Protein AF-A0A9D9KYL2-F1 (afdb_monomer_lite)

Foldseek 3Di:
DDDDDDDDDDDDDDDDDDDDDDDDDDDDDDPPPPPPPPPPPDDFDWAAEAEDAPQFDDDFDGDDTDGAQDKDWGAQDWTDDPQKTQAFKDQPPDTHHHRDIDGDHPYYGYIYTDIAGWDKDADDDQVQFVDPDHDDIDIGGPPDDDDDDDDWTHRPPDTDPDDDDDD

pLDDT: mean 76.8, std 23.46, range [29.08, 98.5]

Radius of gyration: 41.61 Å; chains: 1; bounding box: 67×47×130 Å

Structure (mmCIF, N/CA/C/O backbone):
data_AF-A0A9D9KYL2-F1
#
_entry.id   AF-A0A9D9KYL2-F1
#
loop_
_atom_site.group_PDB
_atom_site.id
_atom_site.type_symbol
_atom_site.label_atom_id
_atom_site.label_alt_id
_atom_site.label_comp_id
_atom_site.label_asym_id
_atom_site.label_entity_id
_atom_site.label_seq_id
_atom_site.pdbx_PDB_ins_code
_atom_site.Cartn_x
_atom_site.Cartn_y
_atom_site.Cartn_z
_atom_site.occupancy
_atom_site.B_iso_or_equiv
_atom_site.auth_seq_id
_atom_site.auth_comp_id
_atom_site.auth_asym_id
_atom_site.auth_atom_id
_atom_site.pdbx_PDB_model_num
ATOM 1 N N . MET A 1 1 ? -25.007 -13.802 81.872 1.00 38.88 1 MET A N 1
ATOM 2 C CA . MET A 1 1 ? -23.560 -13.620 81.609 1.00 38.88 1 MET A CA 1
ATOM 3 C C . MET A 1 1 ? -23.278 -12.132 81.432 1.00 38.88 1 MET A C 1
ATOM 5 O O . MET A 1 1 ? -23.958 -11.492 80.646 1.00 38.88 1 MET A O 1
ATOM 9 N N . LYS A 1 2 ? -22.354 -11.579 82.227 1.00 39.62 2 LYS A N 1
ATOM 10 C CA . LYS A 1 2 ? -21.953 -10.160 82.256 1.00 39.62 2 LYS A CA 1
ATOM 11 C C . LYS A 1 2 ? -20.959 -9.835 81.130 1.00 39.62 2 LYS A C 1
ATOM 13 O O . LYS A 1 2 ? -20.020 -10.606 80.945 1.00 39.62 2 LYS A O 1
ATOM 18 N N . ARG A 1 3 ? -21.047 -8.629 80.551 1.00 39.56 3 ARG A N 1
ATOM 19 C CA . ARG A 1 3 ? -19.902 -7.692 80.478 1.00 39.56 3 ARG A CA 1
ATOM 20 C C . ARG A 1 3 ? -20.349 -6.274 80.111 1.00 39.56 3 ARG A C 1
ATOM 22 O O . ARG A 1 3 ? -20.440 -5.913 78.947 1.00 39.56 3 ARG A O 1
ATOM 29 N N . ASN A 1 4 ? -20.551 -5.469 81.154 1.00 32.53 4 ASN A N 1
ATOM 30 C CA . ASN A 1 4 ? -20.464 -4.014 81.088 1.00 32.53 4 ASN A CA 1
ATOM 31 C C . ASN A 1 4 ? -19.029 -3.631 80.692 1.00 32.53 4 ASN A C 1
ATOM 33 O O . ASN A 1 4 ? -18.075 -4.171 81.263 1.00 32.53 4 ASN A O 1
ATOM 37 N N . ARG A 1 5 ? -18.864 -2.676 79.774 1.00 42.38 5 ARG A N 1
ATOM 38 C CA . ARG A 1 5 ? -17.623 -1.904 79.655 1.00 42.38 5 ARG A CA 1
ATOM 39 C C . ARG A 1 5 ? -17.946 -0.416 79.754 1.00 42.38 5 ARG A C 1
ATOM 41 O O . ARG A 1 5 ? -18.771 0.097 79.011 1.00 42.38 5 ARG A O 1
ATOM 48 N N . LEU A 1 6 ? -17.321 0.188 80.763 1.00 34.47 6 LEU A N 1
ATOM 49 C CA . LEU A 1 6 ? -17.369 1.586 81.171 1.00 34.47 6 LEU A CA 1
ATOM 50 C C . LEU A 1 6 ? -17.039 2.528 80.001 1.00 34.47 6 LEU A C 1
ATOM 52 O O . LEU A 1 6 ? -16.006 2.343 79.361 1.00 34.47 6 LEU A O 1
ATOM 56 N N . LEU A 1 7 ? -17.837 3.583 79.817 1.00 37.38 7 LEU A N 1
ATOM 57 C CA . LEU A 1 7 ? -17.346 4.849 79.271 1.00 37.38 7 LEU A CA 1
ATOM 58 C C . LEU A 1 7 ? -17.264 5.847 80.431 1.00 37.38 7 LEU A C 1
ATOM 60 O O . LEU A 1 7 ? -18.263 6.169 81.070 1.00 37.38 7 LEU A O 1
ATOM 64 N N . THR A 1 8 ? -16.044 6.258 80.745 1.00 36.12 8 THR A N 1
ATOM 65 C CA . THR A 1 8 ? -15.696 7.158 81.844 1.00 36.12 8 THR A CA 1
ATOM 66 C C . THR A 1 8 ? -16.138 8.587 81.506 1.00 36.12 8 THR A C 1
ATOM 68 O O . THR A 1 8 ? -15.574 9.198 80.603 1.00 36.12 8 THR A O 1
ATOM 71 N N . LEU A 1 9 ? -17.124 9.137 82.226 1.00 36.41 9 LEU A N 1
ATOM 72 C CA . LEU A 1 9 ? -17.395 10.580 82.235 1.00 36.41 9 LEU A CA 1
ATOM 73 C C . LEU A 1 9 ? -16.366 11.258 83.150 1.00 36.41 9 LEU A C 1
ATOM 75 O O . LEU A 1 9 ? -16.394 11.065 84.365 1.00 36.41 9 LEU A O 1
ATOM 79 N N . ILE A 1 10 ? -15.460 12.051 82.579 1.00 41.00 10 ILE A N 1
ATOM 80 C CA . ILE A 1 10 ? -14.599 12.946 83.356 1.00 41.00 10 ILE A CA 1
ATOM 81 C C . ILE A 1 10 ? -15.408 14.210 83.651 1.00 41.00 10 ILE A C 1
ATOM 83 O O . ILE A 1 10 ? -15.704 15.006 82.764 1.00 41.00 10 ILE A O 1
ATOM 87 N N . CYS A 1 11 ? -15.791 14.357 84.915 1.00 29.08 11 CYS A N 1
ATOM 88 C CA . CYS A 1 11 ? -16.413 15.549 85.466 1.00 29.08 11 CYS A CA 1
ATOM 89 C C . CYS A 1 11 ? -15.329 16.617 85.677 1.00 29.08 11 CYS A C 1
ATOM 91 O O . CYS A 1 11 ? -14.494 16.473 86.569 1.00 29.08 11 CYS A O 1
ATOM 93 N N . ILE A 1 12 ? -15.324 17.679 84.870 1.00 40.03 12 ILE A N 1
ATOM 94 C CA . ILE A 1 12 ? -14.639 18.930 85.220 1.00 40.03 12 ILE A CA 1
ATOM 95 C C . ILE A 1 12 ? -15.734 19.944 85.542 1.00 40.03 12 ILE A C 1
ATOM 97 O O . ILE A 1 12 ? -16.229 20.653 84.671 1.00 40.03 12 ILE A O 1
ATOM 101 N N . CYS A 1 13 ? -16.136 19.984 86.812 1.00 29.69 13 CYS A N 1
ATOM 102 C CA . CYS A 1 13 ? -16.862 21.118 87.369 1.00 29.69 13 CYS A CA 1
ATOM 103 C C . CYS A 1 13 ? -15.847 22.213 87.713 1.00 29.69 13 CYS A C 1
ATOM 105 O O . CYS A 1 13 ? -15.228 22.173 88.775 1.00 29.69 13 CYS A O 1
ATOM 107 N N . ALA A 1 14 ? -15.694 23.198 86.831 1.00 37.97 14 ALA A N 1
ATOM 108 C CA . ALA A 1 14 ? -15.281 24.534 87.240 1.00 37.97 14 ALA A CA 1
ATOM 109 C C . ALA A 1 14 ? -16.550 25.384 87.403 1.00 37.97 14 ALA A C 1
ATOM 111 O O . ALA A 1 14 ? -17.379 25.483 86.502 1.00 37.97 14 ALA A O 1
ATOM 112 N N . LEU A 1 15 ? -16.718 25.913 88.610 1.00 33.81 15 LEU A N 1
ATOM 113 C CA . LEU A 1 15 ? -17.829 26.738 89.069 1.00 33.81 15 LEU A CA 1
ATOM 114 C C . LEU A 1 15 ? -17.805 28.148 88.444 1.00 33.81 15 LEU A C 1
ATOM 116 O O . LEU A 1 15 ? -16.753 28.778 88.411 1.00 33.81 15 LEU A O 1
ATOM 120 N N . THR A 1 16 ? -19.010 28.654 88.124 1.00 34.06 16 THR A N 1
ATOM 121 C CA . THR A 1 16 ? -19.446 30.078 88.032 1.00 34.06 16 THR A CA 1
ATOM 122 C C . THR A 1 16 ? -18.892 30.914 86.862 1.00 34.06 16 THR A C 1
ATOM 124 O O . THR A 1 16 ? -17.708 30.861 86.581 1.00 34.06 16 THR A O 1
ATOM 127 N N . ALA A 1 17 ? -19.629 31.758 86.130 1.00 33.16 17 ALA A N 1
ATOM 128 C CA . ALA A 1 17 ? -21.028 32.190 86.094 1.00 33.16 17 ALA A CA 1
ATOM 129 C C . ALA A 1 17 ? -21.300 32.771 84.683 1.00 33.16 17 ALA A C 1
ATOM 131 O O . ALA A 1 17 ? -20.395 33.340 84.078 1.00 33.16 17 ALA A O 1
ATOM 132 N N . GLY A 1 18 ? -22.528 32.673 84.166 1.00 35.53 18 GLY A N 1
ATOM 133 C CA . GLY A 1 18 ? -22.898 33.336 82.909 1.00 35.53 18 GLY A CA 1
ATOM 134 C C . GLY A 1 18 ? -24.169 32.772 82.287 1.00 35.53 18 GLY A C 1
ATOM 135 O O . GLY A 1 18 ? -24.130 31.815 81.526 1.00 35.53 18 GLY A O 1
ATOM 136 N N . THR A 1 19 ? -25.306 33.353 82.649 1.00 35.69 19 THR A N 1
ATOM 137 C CA . THR A 1 19 ? -26.634 33.085 82.085 1.00 35.69 19 THR A CA 1
ATOM 138 C C . THR A 1 19 ? -26.726 33.491 80.614 1.00 35.69 19 THR A C 1
ATOM 140 O O . THR A 1 19 ? -26.272 34.584 80.289 1.00 35.69 19 THR A O 1
ATOM 143 N N . LEU A 1 20 ? -27.428 32.710 79.782 1.00 32.25 20 LEU A N 1
ATOM 144 C CA . LEU A 1 20 ? -28.341 33.222 78.745 1.00 32.25 20 LEU A CA 1
ATOM 145 C C . LEU A 1 20 ? -29.300 32.111 78.267 1.00 32.25 20 LEU A C 1
ATOM 147 O O . LEU A 1 20 ? -28.903 31.132 77.648 1.00 32.25 20 LEU A O 1
ATOM 151 N N . GLN A 1 21 ? -30.559 32.290 78.671 1.00 39.72 21 GLN A N 1
ATOM 152 C CA . GLN A 1 21 ? -31.842 31.819 78.134 1.00 39.72 21 GLN A CA 1
ATOM 153 C C . GLN A 1 21 ? -31.840 30.904 76.884 1.00 39.72 21 GLN A C 1
ATOM 155 O O . GLN A 1 21 ? -31.332 31.280 75.832 1.00 39.72 21 GLN A O 1
ATOM 160 N N . ALA A 1 22 ? -32.562 29.779 76.949 1.00 44.19 22 ALA A N 1
ATOM 161 C CA . ALA A 1 22 ? -33.034 29.058 75.760 1.00 44.19 22 ALA A CA 1
ATOM 162 C C . ALA A 1 22 ? -34.343 29.673 75.221 1.00 44.19 22 ALA A C 1
ATOM 164 O O . ALA A 1 22 ? -35.177 30.113 76.019 1.00 44.19 22 ALA A O 1
ATOM 165 N N . PRO A 1 23 ? -34.584 29.608 73.900 1.00 39.88 23 PRO A N 1
ATOM 166 C CA . PRO A 1 23 ? -35.930 29.312 73.425 1.00 39.88 23 PRO A CA 1
ATOM 167 C C . PRO A 1 23 ? -35.977 28.151 72.418 1.00 39.88 23 PRO A C 1
ATOM 169 O O . PRO A 1 23 ? -35.071 27.933 71.619 1.00 39.88 23 PRO A O 1
ATOM 172 N N . LEU A 1 24 ? -37.089 27.420 72.502 1.00 42.28 24 LEU A N 1
ATOM 173 C CA . LEU A 1 24 ? -37.596 26.418 71.566 1.00 42.28 24 LEU A CA 1
ATOM 174 C C . LEU A 1 24 ? -37.443 26.849 70.096 1.00 42.28 24 LEU A C 1
ATOM 176 O O . LEU A 1 24 ? -37.898 27.932 69.731 1.00 42.28 24 LEU A O 1
ATOM 180 N N . VAL A 1 25 ? -36.910 25.965 69.247 1.00 34.84 25 VAL A N 1
ATOM 181 C CA . VAL A 1 25 ? -37.093 26.033 67.789 1.00 34.84 25 VAL A CA 1
ATOM 182 C C . VAL A 1 25 ? -37.928 24.824 67.379 1.00 34.84 25 VAL A C 1
ATOM 184 O O . VAL A 1 25 ? -37.591 23.681 67.691 1.00 34.84 25 VAL A O 1
ATOM 187 N N . PHE A 1 26 ? -39.076 25.122 66.775 1.00 34.12 26 PHE A N 1
ATOM 188 C CA . PHE A 1 26 ? -40.053 24.175 66.255 1.00 34.12 26 PHE A CA 1
ATOM 189 C C . PHE A 1 26 ? -39.477 23.387 65.069 1.00 34.12 26 PHE A C 1
ATOM 191 O O . PHE A 1 26 ? -38.574 23.860 64.384 1.00 34.12 26 PHE A O 1
ATOM 198 N N . ALA A 1 27 ? -40.002 22.179 64.845 1.00 43.56 27 ALA A N 1
ATOM 199 C CA . ALA A 1 27 ? -39.697 21.373 63.670 1.00 43.56 27 ALA A CA 1
ATOM 200 C C . ALA A 1 27 ? -40.129 22.118 62.400 1.00 43.56 27 ALA A C 1
ATOM 202 O O . ALA A 1 27 ? -41.311 22.420 62.250 1.00 43.56 27 ALA A O 1
ATOM 203 N N . GLU A 1 28 ? -39.190 22.375 61.493 1.00 42.72 28 GLU A N 1
ATOM 204 C CA . GLU A 1 28 ? -39.505 22.738 60.118 1.00 42.72 28 GLU A CA 1
ATOM 205 C C . GLU A 1 28 ? -38.577 21.971 59.176 1.00 42.72 28 GLU A C 1
ATOM 207 O O . GLU A 1 28 ? -37.365 21.890 59.375 1.00 42.72 28 GLU A O 1
ATOM 212 N N . ASP A 1 29 ? -39.248 21.322 58.238 1.00 47.31 29 ASP A N 1
ATOM 213 C CA . ASP A 1 29 ? -38.812 20.472 57.142 1.00 47.31 29 ASP A CA 1
ATOM 214 C C . ASP A 1 29 ? -37.359 20.665 56.668 1.00 47.31 29 ASP A C 1
ATOM 216 O O . ASP A 1 29 ? -36.980 21.702 56.123 1.00 47.31 29 ASP A O 1
ATOM 220 N N . ALA A 1 30 ? -36.551 19.614 56.804 1.00 40.84 30 ALA A N 1
ATOM 221 C CA . ALA A 1 30 ? -35.333 19.449 56.024 1.00 40.84 30 ALA A CA 1
ATOM 222 C C . ALA A 1 30 ? -35.336 18.029 55.464 1.00 40.84 30 ALA A C 1
ATOM 224 O O . ALA A 1 30 ? -34.748 17.104 56.027 1.00 40.84 30 ALA A O 1
ATOM 225 N N . GLU A 1 31 ? -36.043 17.861 54.350 1.00 43.31 31 GLU A N 1
ATOM 226 C CA . GLU A 1 31 ? -35.888 16.714 53.471 1.00 43.31 31 GLU A CA 1
ATOM 227 C C . GLU A 1 31 ? -34.438 16.732 52.959 1.00 43.31 31 GLU A C 1
ATOM 229 O O . GLU A 1 31 ? -34.085 17.400 51.985 1.00 43.31 31 GLU A O 1
ATOM 234 N N . GLN A 1 32 ? -33.547 16.057 53.688 1.00 32.53 32 GLN A N 1
ATOM 235 C CA . GLN A 1 32 ? -32.172 15.850 53.265 1.00 32.53 32 GLN A CA 1
ATOM 236 C C . GLN A 1 32 ? -32.200 14.846 52.112 1.00 32.53 32 GLN A C 1
ATOM 238 O O . GLN A 1 32 ? -32.018 13.642 52.288 1.00 32.53 32 GLN A O 1
ATOM 243 N N . THR A 1 33 ? -32.466 15.365 50.914 1.00 36.66 33 THR A N 1
ATOM 244 C CA . THR A 1 33 ? -32.238 14.653 49.662 1.00 36.66 33 THR A CA 1
ATOM 245 C C . THR A 1 33 ? -30.734 14.474 49.533 1.00 36.66 33 THR A C 1
ATOM 247 O O . THR A 1 33 ? -29.995 15.376 49.141 1.00 36.66 33 THR A O 1
ATOM 250 N N . THR A 1 34 ? -30.268 13.305 49.959 1.00 35.72 34 THR A N 1
ATOM 251 C CA . THR A 1 34 ? -28.922 12.821 49.679 1.00 35.72 34 THR A CA 1
ATOM 252 C C . THR A 1 34 ? -28.854 12.589 48.174 1.00 35.72 34 THR A C 1
ATOM 254 O O . THR A 1 34 ? -29.337 11.576 47.677 1.00 35.72 34 THR A O 1
ATOM 257 N N . ASP A 1 35 ? -28.338 13.568 47.434 1.00 40.47 35 ASP A N 1
ATOM 258 C CA . ASP A 1 35 ? -28.070 13.420 46.008 1.00 40.47 35 ASP A CA 1
ATOM 259 C C . ASP A 1 35 ? -26.873 12.472 45.866 1.00 40.47 35 ASP A C 1
ATOM 261 O O . ASP A 1 35 ? -25.705 12.854 45.991 1.00 40.47 35 ASP A O 1
ATOM 265 N N . GLU A 1 36 ? -27.171 11.179 45.737 1.00 51.06 36 GLU A N 1
ATOM 266 C CA . GLU A 1 36 ? -26.178 10.153 45.472 1.00 51.06 36 GLU A CA 1
ATOM 267 C C . GLU A 1 36 ? -25.572 10.432 44.098 1.00 51.06 36 GLU A C 1
ATOM 269 O O . GLU A 1 36 ? -26.095 10.031 43.057 1.00 51.06 36 GLU A O 1
ATOM 274 N N . THR A 1 37 ? -24.432 11.121 44.085 1.00 34.84 37 THR A N 1
ATOM 275 C CA . THR A 1 37 ? -23.616 11.274 42.884 1.00 34.84 37 THR A CA 1
ATOM 276 C C . THR A 1 37 ? -23.047 9.901 42.528 1.00 34.84 37 THR A C 1
ATOM 278 O O . THR A 1 37 ? -21.947 9.517 42.924 1.00 34.84 37 THR A O 1
ATOM 281 N N . LYS A 1 38 ? -23.838 9.112 41.800 1.00 46.97 38 LYS A N 1
ATOM 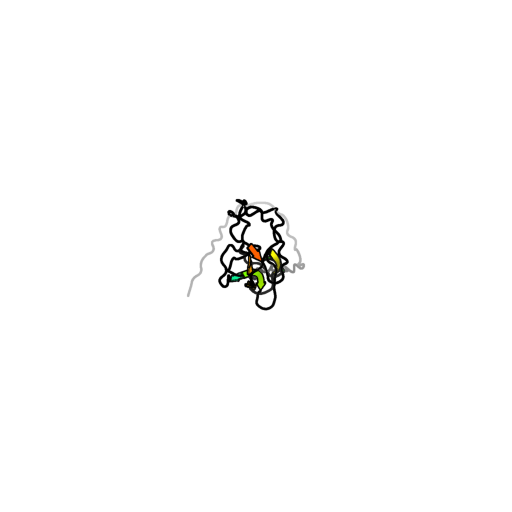282 C CA . LYS A 1 38 ? -23.428 7.842 41.213 1.00 46.97 38 LYS A CA 1
ATOM 283 C C . LYS A 1 38 ? -22.398 8.150 40.137 1.00 46.97 38 LYS A C 1
ATOM 285 O O . LYS A 1 38 ? -22.747 8.480 39.006 1.00 46.97 38 LYS A O 1
ATOM 290 N N . THR A 1 39 ? -21.124 8.039 40.488 1.00 39.88 39 THR A N 1
ATOM 291 C CA . THR A 1 39 ? -20.012 8.110 39.541 1.00 39.88 39 THR A CA 1
ATOM 292 C C . THR A 1 39 ? -20.161 6.973 38.529 1.00 39.88 39 THR A C 1
ATOM 294 O O . THR A 1 39 ? -19.762 5.836 38.779 1.00 39.88 39 THR A O 1
ATOM 297 N N . GLN A 1 40 ? -20.791 7.253 37.386 1.00 44.66 40 GLN A N 1
ATOM 298 C CA . GLN A 1 40 ? -20.774 6.354 36.239 1.00 44.66 40 GLN A CA 1
ATOM 299 C C . GLN A 1 40 ? -19.353 6.323 35.677 1.00 44.66 40 GLN A C 1
ATOM 301 O O . GLN A 1 40 ? -18.908 7.246 35.000 1.00 44.66 40 GLN A O 1
ATOM 306 N N . ILE A 1 41 ? -18.631 5.245 35.964 1.00 49.34 41 ILE A N 1
ATOM 307 C CA . ILE A 1 41 ? -17.406 4.884 35.252 1.00 49.34 41 ILE A CA 1
ATOM 308 C C . ILE A 1 41 ? -17.821 4.396 33.858 1.00 49.34 41 ILE A C 1
ATOM 310 O O . ILE A 1 41 ? -18.239 3.252 33.694 1.00 49.34 41 ILE A O 1
ATOM 314 N N . SER A 1 42 ? -17.756 5.280 32.859 1.00 58.38 42 SER A N 1
ATOM 315 C CA . SER A 1 42 ? -17.897 4.901 31.449 1.00 58.38 42 SER A CA 1
ATOM 316 C C . SER A 1 42 ? -16.651 4.127 31.024 1.00 58.38 42 SER A C 1
ATOM 318 O O . SER A 1 42 ? -15.575 4.706 30.886 1.00 58.38 42 SER A O 1
ATOM 320 N N . GLN A 1 43 ? -16.782 2.813 30.847 1.00 72.69 43 GLN A N 1
ATOM 321 C CA . GLN A 1 43 ? -15.760 1.995 30.197 1.00 72.69 43 GLN A CA 1
ATOM 322 C C . GLN A 1 43 ? -15.909 2.173 28.686 1.00 72.69 43 GLN A C 1
ATOM 324 O O . GLN A 1 43 ? -16.857 1.669 28.083 1.00 72.69 43 GLN A O 1
ATOM 329 N N . ASP A 1 44 ? -14.992 2.915 28.072 1.00 83.19 44 ASP A N 1
ATOM 330 C CA . ASP A 1 44 ? -14.991 3.073 26.624 1.00 83.19 44 ASP A CA 1
ATOM 331 C C . ASP A 1 44 ? -14.511 1.791 25.945 1.00 83.19 44 ASP A C 1
ATOM 333 O O . ASP A 1 44 ? -13.384 1.341 26.146 1.00 83.19 44 ASP A O 1
ATOM 337 N N . THR A 1 45 ? -15.366 1.210 25.106 1.00 94.81 45 THR A N 1
ATOM 338 C CA . THR A 1 45 ? -14.976 0.082 24.256 1.00 94.81 45 THR A CA 1
ATOM 339 C C . THR A 1 45 ? -14.055 0.578 23.139 1.00 94.81 45 THR A C 1
ATOM 341 O O . THR A 1 45 ? -14.425 1.475 22.373 1.00 94.81 45 THR A O 1
ATOM 344 N N . LEU A 1 46 ? -12.862 -0.011 23.051 1.00 96.69 46 LEU A N 1
ATOM 345 C CA . LEU A 1 46 ? -11.875 0.246 22.003 1.00 96.69 46 LEU A CA 1
ATOM 346 C C . LEU A 1 46 ? -11.880 -0.890 20.983 1.00 96.69 46 LEU A C 1
ATOM 348 O O . LEU A 1 46 ? -12.058 -2.050 21.344 1.00 96.69 46 LEU A O 1
ATOM 352 N N . TYR A 1 47 ? -11.637 -0.531 19.730 1.00 98.00 47 TYR A N 1
ATOM 353 C CA . TYR A 1 47 ? -11.535 -1.439 18.597 1.00 98.00 47 TYR A CA 1
ATOM 354 C C . TYR A 1 47 ? -10.183 -1.265 17.912 1.00 98.00 47 TYR A C 1
ATOM 356 O O . TYR A 1 47 ? -9.559 -0.204 17.988 1.00 98.00 47 TYR A O 1
ATOM 364 N N . THR A 1 48 ? -9.736 -2.303 17.220 1.00 98.00 48 THR A N 1
ATOM 365 C CA . THR A 1 48 ? -8.402 -2.395 16.621 1.00 98.00 48 THR A CA 1
ATOM 366 C C . THR A 1 48 ? -8.458 -2.491 15.100 1.00 98.00 48 THR A C 1
ATOM 368 O O . THR A 1 48 ? -9.454 -2.918 14.513 1.00 98.00 48 THR A O 1
ATOM 371 N N . ILE A 1 49 ? -7.364 -2.092 14.448 1.00 98.44 49 ILE A N 1
ATOM 372 C CA . ILE A 1 49 ? -7.146 -2.299 13.013 1.00 98.44 49 ILE A CA 1
ATOM 373 C C . ILE A 1 49 ? -5.924 -3.196 12.860 1.00 98.44 49 ILE A C 1
ATOM 375 O O . ILE A 1 49 ? -4.816 -2.818 13.237 1.00 98.44 49 ILE A O 1
ATOM 379 N N . THR A 1 50 ? -6.121 -4.377 12.285 1.00 98.12 50 THR A N 1
ATOM 380 C CA . THR A 1 50 ? -5.056 -5.351 12.036 1.00 98.12 50 THR A CA 1
ATOM 381 C C . THR A 1 50 ? -4.746 -5.418 10.550 1.00 98.12 50 THR A C 1
ATOM 383 O O . THR A 1 50 ? -5.644 -5.613 9.735 1.00 98.12 50 THR A O 1
ATOM 386 N N . TYR A 1 51 ? -3.467 -5.331 10.185 1.00 98.12 51 TYR A N 1
ATOM 387 C CA . TYR A 1 51 ? -3.030 -5.476 8.798 1.00 98.12 51 TYR A CA 1
ATOM 388 C C . TYR A 1 51 ? -2.377 -6.835 8.555 1.00 98.12 51 TYR A C 1
ATOM 390 O O . TYR A 1 51 ? -1.354 -7.175 9.148 1.00 98.12 51 TYR A O 1
ATOM 398 N N . ILE A 1 52 ? -2.918 -7.589 7.606 1.00 97.88 52 ILE A N 1
ATOM 399 C CA . ILE A 1 52 ? -2.356 -8.852 7.129 1.00 97.88 52 ILE A CA 1
ATOM 400 C C . ILE A 1 52 ? -1.659 -8.587 5.797 1.00 97.88 52 ILE A C 1
ATOM 402 O O . ILE A 1 52 ? -2.293 -8.175 4.834 1.00 97.88 52 ILE A O 1
ATOM 406 N N . LYS A 1 53 ? -0.349 -8.848 5.713 1.00 96.69 53 LYS A N 1
ATOM 407 C CA . LYS A 1 53 ? 0.453 -8.528 4.516 1.00 96.69 53 LYS A CA 1
ATOM 408 C C . LYS A 1 53 ? 0.208 -9.445 3.311 1.00 96.69 53 LYS A C 1
ATOM 410 O O . LYS A 1 53 ? 0.559 -9.062 2.202 1.00 96.69 53 LYS A O 1
ATOM 415 N N . ASP A 1 54 ? -0.349 -10.639 3.518 1.00 95.62 54 ASP A N 1
ATOM 416 C CA . ASP A 1 54 ? -0.722 -11.610 2.470 1.00 95.62 54 ASP A CA 1
ATOM 417 C C . ASP A 1 54 ? 0.345 -11.818 1.362 1.00 95.62 54 ASP A C 1
ATOM 419 O O . ASP A 1 54 ? 0.138 -11.628 0.153 1.00 95.62 54 ASP A O 1
ATOM 423 N N . GLY A 1 55 ? 1.564 -12.136 1.810 1.00 93.88 55 GLY A N 1
ATOM 424 C CA . GLY A 1 55 ? 2.741 -12.323 0.954 1.00 93.88 55 GLY A CA 1
ATOM 425 C C . GLY A 1 55 ? 3.417 -11.029 0.481 1.00 93.88 55 GLY A C 1
ATOM 426 O O . GLY A 1 55 ? 4.402 -11.095 -0.248 1.00 93.88 55 GLY A O 1
ATOM 427 N N . GLY A 1 56 ? 2.916 -9.857 0.874 1.00 95.62 56 GLY A N 1
ATOM 428 C CA . GLY A 1 56 ? 3.588 -8.575 0.677 1.00 95.62 56 GLY A CA 1
ATOM 429 C C . GLY A 1 56 ? 4.702 -8.322 1.695 1.00 95.62 56 GLY A C 1
ATOM 430 O O . GLY A 1 56 ? 4.637 -8.757 2.845 1.00 95.62 56 GLY A O 1
ATOM 431 N N . VAL A 1 57 ? 5.709 -7.551 1.292 1.00 96.38 57 VAL A N 1
ATOM 432 C CA . VAL A 1 57 ? 6.804 -7.094 2.161 1.00 96.38 57 VAL A CA 1
ATOM 433 C C . VAL A 1 57 ? 6.870 -5.571 2.194 1.00 96.38 57 VAL A C 1
ATOM 435 O O . VAL A 1 57 ? 6.576 -4.901 1.205 1.00 96.38 57 VAL A O 1
ATOM 438 N N . GLY A 1 58 ? 7.256 -5.007 3.336 1.00 95.12 58 GLY A N 1
ATOM 439 C CA . GLY A 1 58 ? 7.367 -3.560 3.513 1.00 95.12 58 GLY A CA 1
ATOM 440 C C . GLY A 1 58 ? 6.838 -3.061 4.852 1.00 95.12 58 GLY A C 1
ATOM 441 O O . GLY A 1 58 ? 6.443 -3.846 5.726 1.00 95.12 58 GLY A O 1
ATOM 442 N N . LYS A 1 59 ? 6.867 -1.734 4.989 1.00 95.88 59 LYS A N 1
ATOM 443 C CA . LYS A 1 59 ? 6.393 -0.992 6.157 1.00 95.88 59 LYS A CA 1
ATOM 444 C C . LYS A 1 59 ? 4.864 -0.897 6.156 1.00 95.88 59 LYS A C 1
ATOM 446 O O . LYS A 1 59 ? 4.250 -0.826 5.096 1.00 95.88 59 LYS A O 1
ATOM 451 N N . ILE A 1 60 ? 4.285 -0.889 7.352 1.00 96.50 60 ILE A N 1
ATOM 452 C CA . ILE A 1 60 ? 2.889 -0.544 7.627 1.00 96.50 60 ILE A CA 1
ATOM 453 C C . ILE A 1 60 ? 2.912 0.477 8.763 1.00 96.50 60 ILE A C 1
ATOM 455 O O . ILE A 1 60 ? 3.732 0.360 9.671 1.00 96.50 60 ILE A O 1
ATOM 459 N N . ASP A 1 61 ? 2.059 1.490 8.673 1.00 94.44 61 ASP A N 1
ATOM 460 C CA . ASP A 1 61 ? 1.777 2.386 9.791 1.00 94.44 61 ASP A CA 1
ATOM 461 C C . ASP A 1 61 ? 0.654 1.740 10.601 1.00 94.44 61 ASP A C 1
ATOM 463 O O . ASP A 1 61 ? -0.455 1.566 10.090 1.00 94.44 61 ASP A O 1
ATOM 467 N N . GLU A 1 62 ? 0.967 1.315 11.818 1.00 93.44 62 GLU A N 1
ATOM 468 C CA . GLU A 1 62 ? -0.011 0.711 12.718 1.00 93.44 62 GLU A CA 1
ATOM 469 C C . GLU A 1 62 ? -0.889 1.793 13.354 1.00 93.44 62 GLU A C 1
ATOM 471 O O . GLU A 1 62 ? -0.502 2.959 13.465 1.00 93.44 62 GLU A O 1
ATOM 476 N N . ASN A 1 63 ? -2.101 1.405 13.741 1.00 95.38 63 ASN A N 1
ATOM 477 C CA . ASN A 1 63 ? -3.050 2.284 14.402 1.00 95.38 63 ASN A CA 1
ATOM 478 C C . ASN A 1 63 ? -3.194 1.860 15.862 1.00 95.38 63 ASN A C 1
ATOM 480 O O . ASN A 1 63 ? -3.375 0.678 16.147 1.00 95.38 63 ASN A O 1
ATOM 484 N N . GLU A 1 64 ? -3.186 2.837 16.767 1.00 96.31 64 GLU A N 1
ATOM 485 C CA . GLU A 1 64 ? -3.590 2.603 18.152 1.00 96.31 64 GLU A CA 1
ATOM 486 C C . GLU A 1 64 ? -5.077 2.210 18.221 1.00 96.31 64 GLU A C 1
ATOM 488 O O . GLU A 1 64 ? -5.872 2.681 17.393 1.00 96.31 64 GLU A O 1
ATOM 493 N N . PRO A 1 65 ? -5.486 1.392 19.208 1.00 96.88 65 PRO A N 1
ATOM 494 C CA . PRO A 1 65 ? -6.892 1.086 19.437 1.00 96.88 65 PRO A CA 1
ATOM 495 C C . PRO A 1 65 ? -7.729 2.360 19.621 1.00 96.88 65 PRO A C 1
ATOM 497 O O . PRO A 1 65 ? -7.341 3.284 20.337 1.00 96.88 65 PRO A O 1
ATOM 500 N N . ALA A 1 66 ? -8.903 2.406 18.993 1.00 96.75 66 ALA A N 1
ATOM 501 C CA . ALA A 1 66 ? -9.736 3.602 18.924 1.00 96.75 66 ALA A CA 1
ATOM 502 C C . ALA A 1 66 ? -11.199 3.309 19.273 1.00 96.75 66 ALA A C 1
ATOM 504 O O . ALA A 1 66 ? -11.716 2.219 19.034 1.00 96.75 66 ALA A O 1
ATOM 505 N N . LYS A 1 67 ? -11.891 4.306 19.831 1.00 97.25 67 LYS A N 1
ATOM 506 C CA . LYS A 1 67 ? -13.328 4.214 20.124 1.00 97.25 67 LYS A CA 1
ATOM 507 C C . LYS A 1 67 ? -14.128 4.289 18.830 1.00 97.25 67 LYS A C 1
ATOM 509 O O . LYS A 1 67 ? -13.700 4.918 17.860 1.00 97.25 67 LYS A O 1
ATOM 514 N N . LYS A 1 68 ? -15.345 3.743 18.849 1.00 97.00 68 LYS A N 1
ATOM 515 C CA . LYS A 1 68 ? -16.326 3.975 17.780 1.00 97.00 68 LYS A CA 1
ATOM 516 C C . LYS A 1 68 ? -16.464 5.479 17.513 1.00 97.00 68 LYS A C 1
ATOM 518 O O . LYS A 1 68 ? -16.601 6.268 18.446 1.00 97.00 68 LYS A O 1
ATOM 523 N N . GLY A 1 69 ? -16.480 5.873 16.245 1.00 96.56 69 GLY A N 1
ATOM 524 C CA . GLY A 1 69 ? -16.651 7.266 15.836 1.00 96.56 69 GLY A CA 1
ATOM 525 C C . GLY A 1 69 ? -15.336 8.025 15.645 1.00 96.56 69 GLY A C 1
ATOM 526 O O . GLY A 1 69 ? -15.303 9.000 14.890 1.00 96.56 69 GLY A O 1
ATOM 527 N N . THR A 1 70 ? -14.238 7.580 16.268 1.00 97.56 70 THR A N 1
ATOM 528 C CA . THR A 1 70 ? -12.922 8.216 16.131 1.00 97.56 70 THR A CA 1
ATOM 529 C C . THR A 1 70 ? -12.429 8.134 14.687 1.00 97.56 70 THR A C 1
ATOM 531 O O . THR A 1 70 ? -12.529 7.091 14.046 1.00 97.56 70 THR A O 1
ATOM 534 N N . LYS A 1 71 ? -11.883 9.236 14.158 1.00 98.19 71 LYS A N 1
ATOM 535 C CA . LYS A 1 71 ? -11.267 9.242 12.828 1.00 98.19 71 LYS A CA 1
ATOM 536 C C . LYS A 1 71 ? -9.942 8.482 12.870 1.00 98.19 71 LYS A C 1
ATOM 538 O O . LYS A 1 71 ? -9.045 8.852 13.621 1.00 98.19 71 LYS A O 1
ATOM 543 N N . VAL A 1 72 ? -9.818 7.471 12.024 1.00 97.88 72 VAL A N 1
ATOM 544 C CA . VAL A 1 72 ? -8.622 6.636 11.861 1.00 97.88 72 VAL A CA 1
ATOM 545 C C . VAL A 1 72 ? -8.176 6.687 10.405 1.00 97.88 72 VAL A C 1
ATOM 547 O O . VAL A 1 72 ? -9.005 6.872 9.516 1.00 97.88 72 VAL A O 1
ATOM 550 N N . THR A 1 73 ? -6.875 6.556 10.155 1.00 98.06 73 THR A N 1
ATOM 551 C CA . THR A 1 73 ? -6.293 6.590 8.805 1.00 98.06 73 THR A CA 1
ATOM 552 C C . THR A 1 73 ? -5.545 5.300 8.549 1.00 98.06 73 THR A C 1
ATOM 554 O O . THR A 1 73 ? -4.689 4.925 9.352 1.00 98.06 73 THR A O 1
ATOM 557 N N . PHE A 1 74 ? -5.843 4.644 7.432 1.00 97.62 74 PHE A N 1
ATOM 558 C CA . PHE A 1 74 ? -5.162 3.416 7.061 1.00 97.62 74 PHE A CA 1
ATOM 559 C C . PHE A 1 74 ? -3.738 3.672 6.582 1.00 97.62 74 PHE A C 1
ATOM 561 O O . PHE A 1 74 ? -3.432 4.745 6.058 1.00 97.62 74 PHE A O 1
ATOM 568 N N . SER A 1 75 ? -2.864 2.671 6.696 1.00 97.38 75 SER A N 1
ATOM 569 C CA . SER A 1 75 ? -1.475 2.831 6.270 1.00 97.38 75 SER A CA 1
ATOM 570 C C . SER A 1 75 ? -1.365 3.280 4.809 1.00 97.38 75 SER A C 1
ATOM 572 O O . SER A 1 75 ? -2.015 2.742 3.902 1.00 97.38 75 SER A O 1
ATOM 574 N N . SER A 1 76 ? -0.511 4.280 4.594 1.00 96.88 76 SER A N 1
ATOM 575 C CA . SER A 1 76 ? -0.260 4.888 3.284 1.00 96.88 76 SER A CA 1
ATOM 576 C C . SER A 1 76 ? 0.814 4.152 2.471 1.00 96.88 76 SER A C 1
ATOM 578 O O . SER A 1 76 ? 0.850 4.258 1.238 1.00 96.88 76 SER A O 1
ATOM 580 N N . TRP A 1 77 ? 1.660 3.358 3.138 1.00 95.81 77 TRP A N 1
ATOM 581 C CA . TRP A 1 77 ? 2.767 2.643 2.509 1.00 95.81 77 TRP A CA 1
ATOM 582 C C . TRP A 1 77 ? 2.286 1.566 1.539 1.00 95.81 77 TRP A C 1
ATOM 584 O O . TRP A 1 77 ? 1.422 0.738 1.836 1.00 95.81 77 TRP A O 1
ATOM 594 N N . ALA A 1 78 ? 2.895 1.545 0.355 1.00 93.75 78 ALA A N 1
ATOM 595 C CA . ALA A 1 78 ? 2.729 0.443 -0.575 1.00 93.75 78 ALA A CA 1
ATOM 596 C C . ALA A 1 78 ? 3.550 -0.765 -0.101 1.00 93.75 78 ALA A C 1
ATOM 598 O O . ALA A 1 78 ? 4.730 -0.639 0.225 1.00 93.75 78 ALA A O 1
ATOM 599 N N . LEU A 1 79 ? 2.930 -1.945 -0.118 1.00 96.12 79 LEU A N 1
ATOM 600 C CA . LEU A 1 79 ? 3.643 -3.199 0.072 1.00 96.12 79 LEU A CA 1
ATOM 601 C C . LEU A 1 79 ? 4.208 -3.636 -1.282 1.00 96.12 79 LEU A C 1
ATOM 603 O O . LEU A 1 79 ? 3.603 -3.386 -2.329 1.00 96.12 79 LEU A O 1
ATOM 607 N N . ARG A 1 80 ? 5.362 -4.298 -1.261 1.00 93.88 80 ARG A N 1
ATOM 608 C CA . ARG A 1 80 ? 6.004 -4.876 -2.445 1.00 93.88 80 ARG A CA 1
ATOM 609 C C . ARG A 1 80 ? 5.664 -6.358 -2.542 1.00 93.88 80 ARG A C 1
ATOM 611 O O . ARG A 1 80 ? 5.700 -7.065 -1.538 1.00 93.88 80 ARG A O 1
ATOM 618 N N . LYS A 1 81 ? 5.352 -6.810 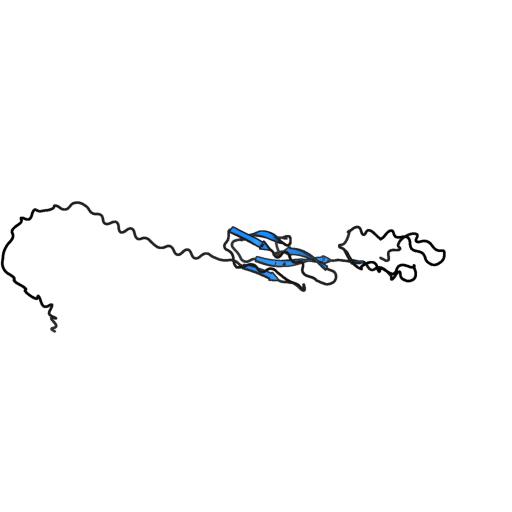-3.753 1.00 94.88 81 LYS A N 1
ATOM 619 C CA . LYS A 1 81 ? 5.139 -8.215 -4.113 1.00 94.88 81 LYS A CA 1
ATOM 620 C C . LYS A 1 81 ? 5.507 -8.375 -5.584 1.00 94.88 81 LYS A C 1
ATOM 622 O O . LYS A 1 81 ? 5.032 -7.604 -6.411 1.00 94.88 81 LYS A O 1
ATOM 627 N N . ASP A 1 82 ? 6.378 -9.322 -5.910 1.00 91.62 82 ASP A N 1
ATOM 628 C CA . ASP A 1 82 ? 6.921 -9.436 -7.267 1.00 91.62 82 ASP A CA 1
ATOM 629 C C . ASP A 1 82 ? 5.824 -9.694 -8.305 1.00 91.62 82 ASP A C 1
ATOM 631 O O . ASP A 1 82 ? 4.989 -10.579 -8.135 1.00 91.62 82 ASP A O 1
ATOM 635 N N . GLY A 1 83 ? 5.820 -8.899 -9.379 1.00 91.81 83 GLY A N 1
ATOM 636 C CA . GLY A 1 83 ? 4.792 -8.958 -10.425 1.00 91.81 83 GLY A CA 1
ATOM 637 C C . GLY A 1 83 ? 3.430 -8.392 -10.012 1.00 91.81 83 GLY A C 1
ATOM 638 O O . GLY A 1 83 ? 2.452 -8.579 -10.738 1.00 91.81 83 GLY A O 1
ATOM 639 N N . TYR A 1 84 ? 3.339 -7.715 -8.861 1.00 94.69 84 TYR A N 1
ATOM 640 C CA . TYR A 1 84 ? 2.122 -7.056 -8.401 1.00 94.69 84 TYR A CA 1
ATOM 641 C C . TYR A 1 84 ? 2.395 -5.657 -7.838 1.00 94.69 84 TYR A C 1
ATOM 643 O O . TYR A 1 84 ? 3.438 -5.357 -7.262 1.00 94.69 84 TYR A O 1
ATOM 651 N N . SER A 1 85 ? 1.389 -4.799 -7.946 1.00 92.75 85 SER A N 1
ATOM 652 C CA . SER A 1 85 ? 1.292 -3.548 -7.203 1.00 92.75 85 SER A CA 1
ATOM 653 C C . SER A 1 85 ? 0.257 -3.707 -6.095 1.00 92.75 85 SER A C 1
ATOM 655 O O . SER A 1 85 ? -0.843 -4.220 -6.325 1.00 92.75 85 SER A O 1
ATOM 657 N N . HIS A 1 86 ? 0.601 -3.270 -4.882 1.00 95.62 86 HIS A N 1
ATOM 658 C CA . HIS A 1 86 ? -0.398 -3.046 -3.843 1.00 95.62 86 HIS A CA 1
ATOM 659 C C . HIS A 1 86 ? -1.291 -1.911 -4.352 1.00 95.62 86 HIS A C 1
ATOM 661 O O . HIS A 1 86 ? -0.788 -0.824 -4.630 1.00 95.62 86 HIS A O 1
ATOM 667 N N . TYR A 1 87 ? -2.582 -2.153 -4.547 1.00 94.00 87 TYR A N 1
ATOM 668 C CA . TYR A 1 87 ? -3.512 -1.158 -5.084 1.00 94.00 87 TYR A CA 1
ATOM 669 C C . TYR A 1 87 ? -4.275 -0.442 -3.966 1.00 94.00 87 TYR A C 1
ATOM 671 O O . TYR A 1 87 ? -4.329 0.786 -3.944 1.00 94.00 87 TYR A O 1
ATOM 679 N N . ALA A 1 88 ? -4.817 -1.208 -3.025 1.00 97.06 88 ALA A N 1
ATOM 680 C CA . ALA A 1 88 ? -5.712 -0.746 -1.968 1.00 97.06 88 ALA A CA 1
ATOM 681 C C . ALA A 1 88 ? -5.707 -1.744 -0.799 1.00 97.06 88 ALA A C 1
ATOM 683 O O . ALA A 1 88 ? -5.173 -2.838 -0.946 1.00 97.06 88 ALA A O 1
ATOM 684 N N . TRP A 1 89 ? -6.341 -1.399 0.315 1.00 98.25 89 TRP A N 1
ATOM 685 C CA . TRP A 1 89 ? -6.672 -2.318 1.403 1.00 98.25 89 TRP A CA 1
ATOM 686 C C . TRP A 1 89 ? -8.118 -2.808 1.268 1.00 98.25 89 TRP A C 1
ATOM 688 O O . TRP A 1 89 ? -8.959 -2.099 0.726 1.00 98.25 89 TRP A O 1
ATOM 698 N N . THR A 1 90 ? -8.430 -3.999 1.768 1.00 98.25 90 THR A N 1
ATOM 699 C CA . THR A 1 90 ? -9.804 -4.513 1.858 1.00 98.25 90 THR A CA 1
ATOM 700 C C . THR A 1 90 ? -10.023 -5.254 3.168 1.00 98.25 90 THR A C 1
ATOM 702 O O . THR A 1 90 ? -9.120 -5.947 3.6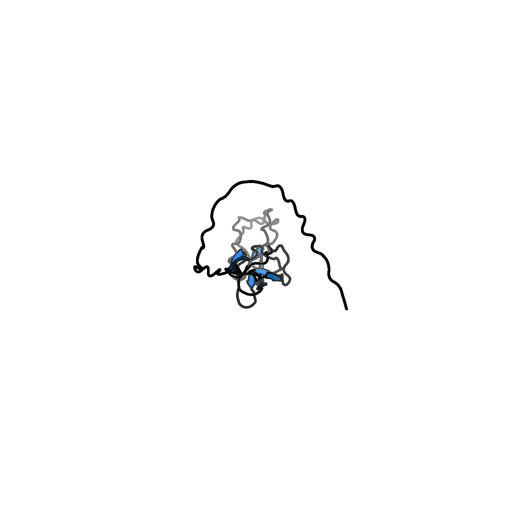37 1.00 98.25 90 THR A O 1
ATOM 705 N N . ASP A 1 91 ? -11.212 -5.117 3.746 1.00 97.75 91 ASP A N 1
ATOM 706 C CA . ASP A 1 91 ? -11.688 -5.917 4.883 1.00 97.75 91 ASP A CA 1
ATOM 707 C C . ASP A 1 91 ? -12.421 -7.205 4.445 1.00 97.75 91 ASP A C 1
ATOM 709 O O . ASP A 1 91 ? -12.742 -8.050 5.277 1.00 97.75 91 ASP A O 1
ATOM 713 N N . GLY A 1 92 ? -12.626 -7.390 3.135 1.00 97.19 92 GLY A N 1
ATOM 714 C CA . GLY A 1 92 ? -13.403 -8.478 2.535 1.00 97.19 92 GLY A CA 1
ATOM 715 C C . GLY A 1 92 ? -14.756 -8.036 1.970 1.00 97.19 92 GLY A C 1
ATOM 716 O O . GLY A 1 92 ? -15.277 -8.708 1.082 1.00 97.19 92 GLY A O 1
ATOM 717 N N . GLU A 1 93 ? -15.286 -6.895 2.411 1.00 96.56 93 GLU A N 1
ATOM 718 C CA . GLU A 1 93 ? -16.558 -6.325 1.941 1.00 96.56 93 GLU A CA 1
ATOM 719 C C . GLU A 1 93 ? -16.335 -5.012 1.182 1.00 96.56 93 GLU A C 1
ATOM 721 O O . GLU A 1 93 ? -16.905 -4.775 0.116 1.00 96.56 93 GLU A O 1
ATOM 726 N N . HIS A 1 94 ? -15.440 -4.177 1.699 1.00 97.31 94 HIS A N 1
ATOM 727 C CA . HIS A 1 94 ? -15.114 -2.853 1.206 1.00 97.31 94 HIS A CA 1
ATOM 728 C C . HIS A 1 94 ? -13.661 -2.785 0.742 1.00 97.31 94 HIS A C 1
ATOM 730 O O . HIS A 1 94 ? -12.790 -3.557 1.151 1.00 97.31 94 HIS A O 1
ATOM 736 N N . THR A 1 95 ? -13.381 -1.834 -0.148 1.00 97.88 95 THR A N 1
ATOM 737 C CA . THR A 1 95 ? -12.025 -1.525 -0.608 1.00 97.88 95 THR A CA 1
ATOM 738 C C . THR A 1 95 ? -11.702 -0.078 -0.278 1.00 97.88 95 THR A C 1
ATOM 740 O O . THR A 1 95 ? -12.434 0.825 -0.675 1.00 97.88 95 THR A O 1
ATOM 743 N N . TYR A 1 96 ? -10.573 0.128 0.388 1.00 97.62 96 TYR A N 1
ATOM 744 C CA . TYR A 1 96 ? -10.103 1.414 0.879 1.00 97.62 96 TYR A CA 1
ATOM 745 C C . TYR A 1 96 ? -8.772 1.770 0.235 1.00 97.62 96 TYR A C 1
ATOM 747 O O . TYR A 1 96 ? -7.846 0.956 0.164 1.00 97.62 96 TYR A O 1
ATOM 755 N N . ARG A 1 97 ? -8.626 3.006 -0.224 1.00 96.94 97 ARG A N 1
ATOM 756 C CA . ARG A 1 97 ? -7.341 3.498 -0.719 1.00 96.94 97 ARG A CA 1
ATOM 757 C C . ARG A 1 97 ? -6.321 3.516 0.419 1.00 96.94 97 ARG A C 1
ATOM 759 O O . ARG A 1 97 ? -6.642 3.669 1.596 1.00 96.94 97 ARG A O 1
ATOM 766 N N . ARG A 1 98 ? -5.045 3.385 0.065 1.00 95.62 98 ARG A N 1
ATOM 767 C CA . ARG A 1 98 ? -3.964 3.604 1.033 1.00 95.62 98 ARG A CA 1
ATOM 768 C C . ARG A 1 98 ? -4.005 5.043 1.542 1.00 95.62 98 ARG A C 1
ATOM 770 O O . ARG A 1 98 ? -4.161 5.959 0.736 1.00 95.62 98 ARG A O 1
ATOM 777 N N . GLY A 1 99 ? -3.833 5.238 2.847 1.00 96.81 99 GLY A N 1
ATOM 778 C CA . GLY A 1 99 ? -3.936 6.565 3.461 1.00 96.81 99 GLY A CA 1
ATOM 779 C C . GLY A 1 99 ? -5.366 7.100 3.568 1.00 96.81 99 GLY A C 1
ATOM 780 O O . GLY A 1 99 ? -5.542 8.259 3.934 1.00 96.81 99 GLY A O 1
ATOM 781 N N . GLU A 1 100 ? -6.386 6.305 3.233 1.00 98.06 100 GLU A N 1
ATOM 782 C CA . GLU A 1 100 ? -7.780 6.705 3.408 1.00 98.06 100 GLU A CA 1
ATOM 783 C C . GLU A 1 100 ? -8.135 6.795 4.895 1.00 98.06 100 GLU A C 1
ATOM 785 O O . GLU A 1 100 ? -7.660 5.996 5.704 1.00 98.06 100 GLU A O 1
ATOM 790 N N . SER A 1 101 ? -8.967 7.776 5.253 1.00 97.94 101 SER A N 1
ATOM 791 C CA . SER A 1 101 ? -9.484 7.918 6.610 1.00 97.94 101 SER A CA 1
ATOM 792 C C . SER A 1 101 ? -10.955 7.547 6.684 1.00 97.94 101 SER A C 1
ATOM 794 O O . SER A 1 101 ? -11.747 8.006 5.863 1.00 97.94 101 SER A O 1
ATOM 796 N N . ILE A 1 102 ? -11.332 6.830 7.738 1.00 97.56 102 ILE A N 1
ATOM 797 C CA . ILE A 1 102 ? -12.723 6.494 8.045 1.00 97.56 102 ILE A CA 1
ATOM 798 C C . ILE A 1 102 ? -13.056 6.833 9.502 1.00 97.56 102 ILE A C 1
ATOM 800 O O . ILE A 1 102 ? -12.175 7.160 10.300 1.00 97.56 102 ILE A O 1
ATOM 804 N N . SER A 1 103 ? -14.339 6.758 9.853 1.00 98.06 103 SER A N 1
ATOM 805 C CA . SER A 1 103 ? -14.783 6.758 11.249 1.00 98.06 103 SER A CA 1
ATOM 806 C C . SER A 1 103 ? -14.788 5.319 11.767 1.00 98.06 103 SER A C 1
ATOM 808 O O . SER A 1 103 ? -15.372 4.448 11.123 1.00 98.06 103 SER A O 1
ATOM 810 N N . MET A 1 104 ? -14.120 5.062 12.894 1.00 97.94 104 MET A N 1
ATOM 811 C CA . MET A 1 104 ? -13.951 3.714 13.440 1.00 97.94 104 MET A CA 1
ATOM 812 C C . MET A 1 104 ? -15.321 3.075 13.739 1.00 97.94 104 MET A C 1
ATOM 814 O O . MET A 1 104 ? -16.131 3.686 14.451 1.00 97.94 104 MET A O 1
ATOM 818 N N . PRO A 1 105 ? -15.615 1.873 13.214 1.00 97.06 105 PRO A N 1
ATOM 819 C CA . PRO A 1 105 ? -16.870 1.185 13.474 1.00 97.06 105 PRO A CA 1
ATOM 820 C C . PRO A 1 105 ? -16.907 0.591 14.890 1.00 97.06 105 PRO A C 1
ATOM 822 O O . PRO A 1 105 ? -15.962 0.694 15.667 1.00 97.06 105 PRO A O 1
ATOM 825 N N . ALA A 1 106 ? -18.039 -0.024 15.239 1.00 96.50 106 ALA A N 1
ATOM 826 C CA . ALA A 1 106 ? -18.230 -0.715 16.515 1.00 96.50 106 ALA A CA 1
ATOM 827 C C . ALA A 1 106 ? -17.743 -2.181 16.472 1.00 96.50 106 ALA A C 1
ATOM 829 O O . ALA A 1 106 ? -18.435 -3.069 16.964 1.00 96.50 106 ALA A O 1
ATOM 830 N N . HIS A 1 107 ? -16.621 -2.438 15.798 1.00 96.62 107 HIS A N 1
ATOM 831 C CA . HIS A 1 107 ? -15.977 -3.749 15.681 1.00 96.62 107 HIS A CA 1
ATOM 832 C C . HIS A 1 107 ? -14.527 -3.591 15.198 1.00 96.62 107 HIS A C 1
ATOM 834 O O . HIS A 1 107 ? -14.154 -2.543 14.669 1.00 96.62 107 HIS A O 1
ATOM 840 N N . ASP A 1 108 ? -13.724 -4.643 15.360 1.00 98.12 108 ASP A N 1
ATOM 841 C CA . ASP A 1 108 ? -12.350 -4.698 14.856 1.00 98.12 108 ASP A CA 1
ATOM 842 C C . ASP A 1 108 ? -12.304 -4.839 13.330 1.00 98.12 108 ASP A C 1
ATOM 844 O O . ASP A 1 108 ? -13.104 -5.563 12.738 1.00 98.12 108 ASP A O 1
ATOM 848 N N . ILE A 1 109 ? -11.325 -4.198 12.692 1.00 98.25 109 ILE A N 1
ATOM 849 C CA . ILE A 1 109 ? -11.114 -4.261 11.241 1.00 98.25 109 ILE A CA 1
ATOM 850 C C . ILE A 1 109 ? -9.873 -5.104 10.945 1.00 98.25 109 ILE A C 1
ATOM 852 O O . ILE A 1 109 ? -8.803 -4.880 11.513 1.00 98.25 109 ILE A O 1
ATOM 856 N N . VAL A 1 110 ? -9.980 -6.028 9.987 1.00 98.31 110 VAL A N 1
ATOM 857 C CA . VAL A 1 110 ? -8.841 -6.805 9.479 1.00 98.31 110 VAL A CA 1
ATOM 858 C C . VAL A 1 110 ? -8.620 -6.497 8.005 1.00 98.31 110 VAL A C 1
ATOM 860 O O . VAL A 1 110 ? -9.387 -6.939 7.157 1.00 98.31 110 VAL A O 1
ATOM 863 N N . LEU A 1 111 ? -7.538 -5.791 7.687 1.00 98.50 111 LEU A N 1
ATOM 864 C CA . LEU A 1 111 ? -7.214 -5.367 6.330 1.00 98.50 111 LEU A CA 1
ATOM 865 C C . LEU A 1 111 ? -6.209 -6.294 5.648 1.00 98.50 111 LEU A C 1
ATOM 867 O O . LEU A 1 111 ? -5.180 -6.660 6.216 1.00 98.50 111 LEU A O 1
ATOM 871 N N . ARG A 1 112 ? -6.479 -6.614 4.383 1.00 98.44 112 ARG A N 1
ATOM 872 C CA . ARG A 1 112 ? -5.584 -7.327 3.462 1.00 98.44 112 ARG A CA 1
ATOM 873 C C . ARG A 1 112 ? -5.299 -6.464 2.233 1.00 98.44 112 ARG A C 1
ATOM 875 O O . ARG A 1 112 ? -6.167 -5.693 1.823 1.00 98.44 112 ARG A O 1
ATOM 882 N N . PRO A 1 113 ? -4.106 -6.555 1.630 1.00 97.94 113 PRO A N 1
ATOM 883 C CA . PRO A 1 113 ? -3.801 -5.814 0.419 1.00 97.94 113 PRO A CA 1
ATOM 884 C C . PRO A 1 113 ? -4.570 -6.385 -0.774 1.00 97.94 113 PRO A C 1
ATOM 886 O O . PRO A 1 113 ? -4.555 -7.583 -1.051 1.00 97.94 113 PRO A O 1
ATOM 889 N N . VAL A 1 114 ? -5.176 -5.494 -1.544 1.00 97.50 114 VAL A N 1
ATOM 890 C CA . VAL A 1 114 ? -5.683 -5.762 -2.884 1.00 97.50 114 VAL A CA 1
ATOM 891 C C . VAL A 1 114 ? -4.515 -5.648 -3.853 1.00 97.50 114 VAL A C 1
ATOM 893 O O . VAL A 1 114 ? -3.944 -4.570 -4.045 1.00 97.50 114 VAL A O 1
ATOM 896 N N . TRP A 1 115 ? -4.157 -6.766 -4.475 1.00 95.75 115 TRP A N 1
ATOM 897 C CA . TRP A 1 115 ? -3.064 -6.845 -5.439 1.00 95.75 115 TRP A CA 1
ATOM 898 C C . TRP A 1 115 ? -3.566 -6.690 -6.873 1.00 95.75 115 TRP A C 1
ATOM 900 O O . TRP A 1 115 ? -4.575 -7.277 -7.261 1.00 95.75 115 TRP A O 1
ATOM 910 N N . ARG A 1 116 ? -2.817 -5.958 -7.699 1.00 93.12 116 ARG A N 1
ATOM 911 C CA . ARG A 1 116 ? -3.007 -5.924 -9.157 1.00 93.12 116 ARG A CA 1
ATOM 912 C C . ARG A 1 116 ? -1.735 -6.364 -9.854 1.00 93.12 116 ARG A C 1
ATOM 914 O O . ARG A 1 116 ? -0.665 -5.884 -9.492 1.00 93.12 116 ARG A O 1
ATOM 921 N N . ARG A 1 117 ? -1.854 -7.257 -10.841 1.00 93.62 117 ARG A N 1
ATOM 922 C CA . ARG A 1 117 ? -0.709 -7.711 -11.646 1.00 93.62 117 ARG A CA 1
ATOM 923 C C . ARG A 1 117 ? -0.014 -6.524 -12.304 1.00 93.62 117 ARG A C 1
ATOM 925 O O . ARG A 1 117 ? -0.678 -5.569 -12.702 1.00 93.62 117 ARG A O 1
ATOM 932 N N . THR A 1 118 ? 1.301 -6.604 -12.424 1.00 92.44 118 THR A N 1
ATOM 933 C CA . THR A 1 118 ? 2.128 -5.658 -13.172 1.00 92.44 118 THR A CA 1
ATOM 934 C C . THR A 1 118 ? 2.957 -6.403 -14.210 1.00 92.44 118 THR A C 1
ATOM 936 O O . THR A 1 118 ? 3.347 -7.553 -14.009 1.00 92.44 118 THR A O 1
ATOM 939 N N . PHE A 1 119 ? 3.220 -5.741 -15.331 1.00 88.88 119 PHE A N 1
ATOM 940 C CA . PHE A 1 119 ? 4.112 -6.225 -16.377 1.00 88.88 119 PHE A CA 1
ATOM 941 C C . PHE A 1 119 ? 5.456 -5.531 -16.257 1.00 88.88 119 PHE A C 1
ATOM 943 O O . PHE A 1 119 ? 5.506 -4.326 -16.005 1.00 88.88 119 PHE A O 1
ATOM 950 N N . LYS A 1 120 ? 6.534 -6.291 -16.443 1.00 87.56 120 LYS A N 1
ATOM 951 C CA . LYS A 1 120 ? 7.877 -5.727 -16.524 1.00 87.56 120 LYS A CA 1
ATOM 952 C C . LYS A 1 120 ? 8.074 -5.103 -17.898 1.00 87.56 120 LYS A C 1
ATOM 954 O O . LYS A 1 120 ? 7.711 -5.701 -18.904 1.00 87.56 120 LYS A O 1
ATOM 959 N N . VAL A 1 121 ? 8.661 -3.917 -17.913 1.00 85.94 121 VAL A N 1
ATOM 960 C CA . VAL A 1 121 ? 9.135 -3.253 -19.124 1.00 85.94 121 VAL A CA 1
ATOM 961 C C . VAL A 1 121 ? 10.646 -3.281 -19.043 1.00 85.94 121 VAL A C 1
ATOM 963 O O . VAL A 1 121 ? 11.206 -2.723 -18.101 1.00 85.94 121 VAL A O 1
ATOM 966 N N . THR A 1 122 ? 11.277 -3.964 -19.988 1.00 84.94 122 THR A N 1
ATOM 967 C CA . THR A 1 122 ? 12.732 -4.088 -20.055 1.00 84.94 122 THR A CA 1
ATOM 968 C C . THR A 1 122 ? 13.233 -3.496 -21.353 1.00 84.94 122 THR A C 1
ATOM 970 O O . THR A 1 122 ? 12.661 -3.774 -22.409 1.00 84.94 122 THR A O 1
ATOM 973 N N . TYR A 1 123 ? 14.305 -2.718 -21.281 1.00 80.75 123 TYR A N 1
ATOM 974 C CA . TYR A 1 123 ? 14.963 -2.180 -22.466 1.00 80.75 123 TYR A CA 1
ATOM 975 C C . TYR A 1 123 ? 16.216 -2.997 -22.771 1.00 80.75 123 TYR A C 1
ATOM 977 O O . TYR A 1 123 ? 16.987 -3.338 -21.874 1.00 80.75 123 TYR A O 1
ATOM 985 N N . GLU A 1 124 ? 16.431 -3.318 -24.045 1.00 79.81 124 GLU A N 1
ATOM 986 C CA . GLU A 1 124 ? 17.698 -3.915 -24.463 1.00 79.81 124 GLU A CA 1
ATOM 987 C C . GLU A 1 124 ? 18.850 -2.932 -24.225 1.00 79.81 124 GLU A C 1
ATOM 989 O O . GLU A 1 124 ? 18.662 -1.714 -24.239 1.00 79.81 124 GLU A O 1
ATOM 994 N N . LYS A 1 125 ? 20.061 -3.451 -23.995 1.00 76.19 125 LYS A N 1
ATOM 995 C CA . LYS A 1 125 ? 21.247 -2.604 -23.844 1.00 76.19 125 LYS A CA 1
ATOM 996 C C . LYS A 1 125 ? 21.556 -1.913 -25.166 1.00 76.19 125 LYS A C 1
ATOM 998 O O . LYS A 1 125 ? 21.674 -2.563 -26.200 1.00 76.19 125 LYS A O 1
ATOM 1003 N N . LEU A 1 126 ? 21.729 -0.596 -25.109 1.00 77.50 126 LEU A N 1
ATOM 1004 C CA . LEU A 1 126 ? 21.878 0.253 -26.294 1.00 77.50 126 LEU A CA 1
ATOM 1005 C C . LEU A 1 126 ? 23.311 0.752 -26.507 1.00 77.50 126 LEU A C 1
ATOM 1007 O O . LEU A 1 126 ? 23.535 1.656 -27.310 1.00 77.50 126 LEU A O 1
ATOM 1011 N N . GLU A 1 127 ? 24.279 0.159 -25.805 1.00 78.31 127 GLU A N 1
ATOM 1012 C CA . GLU A 1 127 ? 25.700 0.523 -25.878 1.00 78.31 127 GLU A CA 1
ATOM 1013 C C . GLU A 1 127 ? 26.221 0.427 -27.325 1.00 78.31 127 GLU A C 1
ATOM 1015 O O . GLU A 1 127 ? 26.878 1.348 -27.811 1.00 78.31 127 GLU A O 1
ATOM 1020 N N . ASP A 1 128 ? 25.800 -0.611 -28.058 1.00 78.38 128 ASP A N 1
ATOM 1021 C CA . ASP A 1 128 ? 26.095 -0.824 -29.485 1.00 78.38 128 ASP A CA 1
ATOM 1022 C C . ASP A 1 128 ? 25.519 0.259 -30.417 1.00 78.38 128 ASP A C 1
ATOM 1024 O O . ASP A 1 128 ? 25.885 0.329 -31.592 1.00 78.38 128 ASP A O 1
ATOM 1028 N N . TYR A 1 129 ? 24.602 1.089 -29.913 1.00 77.75 129 TYR A N 1
ATOM 1029 C CA . TYR A 1 129 ? 23.935 2.170 -30.642 1.00 77.75 129 TYR A CA 1
ATOM 1030 C C . TYR A 1 129 ? 24.442 3.563 -30.223 1.00 77.75 129 TYR A C 1
ATOM 1032 O O . TYR A 1 129 ? 23.771 4.575 -30.451 1.00 77.75 129 TYR A O 1
ATOM 1040 N N . GLY A 1 130 ? 25.605 3.621 -29.561 1.00 73.19 130 GLY A N 1
ATOM 1041 C CA . GLY A 1 130 ? 26.224 4.863 -29.090 1.00 73.19 130 GLY A CA 1
ATOM 1042 C C . GLY A 1 130 ? 25.537 5.476 -27.869 1.00 73.19 130 GLY A C 1
ATOM 1043 O O . GLY A 1 130 ? 25.828 6.620 -27.516 1.00 73.19 130 GLY A O 1
ATOM 1044 N N . TYR A 1 131 ? 24.636 4.737 -27.215 1.00 73.06 131 TYR A N 1
ATOM 1045 C CA . TYR A 1 131 ? 23.892 5.214 -26.057 1.00 73.06 131 TYR A CA 1
ATOM 1046 C C . TYR A 1 131 ? 24.364 4.509 -24.787 1.00 73.06 131 TYR A C 1
ATOM 1048 O O . TYR A 1 131 ? 24.151 3.316 -24.587 1.00 73.06 131 TYR A O 1
ATOM 1056 N N . THR A 1 132 ? 25.021 5.263 -23.911 1.00 68.12 132 THR A N 1
ATOM 1057 C CA . THR A 1 132 ? 25.641 4.735 -22.685 1.00 68.12 132 THR A CA 1
ATOM 1058 C C . THR A 1 132 ? 24.771 4.905 -21.443 1.00 68.12 132 THR A C 1
ATOM 1060 O O . THR A 1 132 ? 25.120 4.402 -20.378 1.00 68.12 132 THR A O 1
ATOM 1063 N N . THR A 1 133 ? 23.633 5.596 -21.555 1.00 67.56 133 THR A N 1
ATOM 1064 C CA . THR A 1 133 ? 22.671 5.724 -20.453 1.00 67.56 133 THR A CA 1
ATOM 1065 C C . THR A 1 133 ? 21.590 4.658 -20.622 1.00 67.56 133 THR A C 1
ATOM 1067 O O . THR A 1 133 ? 20.739 4.809 -21.487 1.00 67.56 133 THR A O 1
ATOM 1070 N N . PRO A 1 134 ? 21.578 3.554 -19.861 1.00 68.25 134 PRO A N 1
ATOM 1071 C CA . PRO A 1 134 ? 20.517 2.567 -20.005 1.00 68.25 134 PRO A CA 1
ATOM 1072 C C . PRO A 1 134 ? 19.168 3.182 -19.619 1.00 68.25 134 PRO A C 1
ATOM 1074 O O . PRO A 1 134 ? 19.053 3.878 -18.603 1.00 68.25 134 PRO A O 1
ATOM 1077 N N . PHE A 1 135 ? 18.136 2.915 -20.421 1.00 75.19 135 PHE A N 1
ATOM 1078 C CA . PHE A 1 135 ? 16.771 3.186 -19.992 1.00 75.19 135 PHE A CA 1
ATOM 1079 C C . PHE A 1 135 ? 16.462 2.355 -18.755 1.00 75.19 135 PHE A C 1
ATOM 1081 O O . PHE A 1 135 ? 16.893 1.211 -18.630 1.00 75.19 135 PHE A O 1
ATOM 1088 N N . GLN A 1 136 ? 15.744 2.963 -17.817 1.00 76.81 136 GLN A N 1
ATOM 1089 C CA . GLN A 1 136 ? 15.399 2.288 -16.579 1.00 76.81 136 GLN A CA 1
ATOM 1090 C C . GLN A 1 136 ? 14.267 1.305 -16.847 1.00 76.81 136 GLN A C 1
ATOM 1092 O O . GLN A 1 136 ? 13.190 1.696 -17.310 1.00 76.81 136 GLN A O 1
ATOM 1097 N N . ASP A 1 137 ? 14.515 0.040 -16.523 1.00 83.69 137 ASP A N 1
ATOM 1098 C CA . ASP A 1 137 ? 13.475 -0.973 -16.477 1.00 83.69 137 ASP A CA 1
ATOM 1099 C C . ASP A 1 137 ? 12.363 -0.539 -15.518 1.00 83.69 137 ASP A C 1
ATOM 1101 O O . ASP A 1 137 ? 12.582 0.112 -14.491 1.00 83.69 137 ASP A O 1
ATOM 1105 N N . GLY A 1 138 ? 11.139 -0.915 -15.861 1.00 83.56 138 GLY A N 1
ATOM 1106 C CA . GLY A 1 138 ? 9.946 -0.490 -15.152 1.00 83.56 138 GLY A CA 1
ATOM 1107 C C . GLY A 1 138 ? 8.993 -1.634 -14.862 1.00 83.56 138 GLY A C 1
ATOM 1108 O O . GLY A 1 138 ? 9.149 -2.773 -15.303 1.00 83.56 138 GLY A O 1
ATOM 1109 N N . SER A 1 139 ? 7.950 -1.318 -14.106 1.00 86.69 139 SER A N 1
ATOM 1110 C CA . SER A 1 139 ? 6.774 -2.170 -13.988 1.00 86.69 139 SER A CA 1
ATOM 1111 C C . SER A 1 139 ? 5.526 -1.321 -14.143 1.00 86.69 139 SER A C 1
ATOM 1113 O O . SER A 1 139 ? 5.402 -0.283 -13.496 1.00 86.69 139 SER A O 1
ATOM 1115 N N . VAL A 1 140 ? 4.605 -1.762 -14.993 1.00 88.88 140 VAL A N 1
ATOM 1116 C CA . VAL A 1 140 ? 3.380 -1.020 -15.315 1.00 88.88 140 VAL A CA 1
ATOM 1117 C C . VAL A 1 140 ? 2.144 -1.876 -15.087 1.00 88.88 140 VAL A C 1
ATOM 1119 O O . VAL A 1 140 ? 2.202 -3.106 -15.132 1.00 88.88 140 VAL A O 1
ATOM 1122 N N . ALA A 1 141 ? 1.011 -1.232 -14.822 1.00 86.69 141 ALA A N 1
ATOM 1123 C CA . ALA A 1 141 ? -0.266 -1.924 -14.751 1.00 86.69 141 ALA A CA 1
ATOM 1124 C C . ALA A 1 141 ? -0.772 -2.284 -16.168 1.00 86.69 141 ALA A C 1
ATOM 1126 O O . ALA A 1 141 ? -0.420 -1.612 -17.141 1.00 86.69 141 ALA A O 1
ATOM 1127 N N . PRO A 1 142 ? -1.621 -3.319 -16.304 1.00 84.06 142 PRO A N 1
ATOM 1128 C CA . PRO A 1 142 ? -2.305 -3.619 -17.557 1.00 84.06 142 PRO A CA 1
ATOM 1129 C C . PRO A 1 142 ? -3.052 -2.391 -18.099 1.00 84.06 142 PRO A C 1
ATOM 1131 O O . PRO A 1 142 ? -3.741 -1.703 -17.346 1.00 84.06 142 PRO A O 1
ATOM 1134 N N . GLY A 1 143 ? -2.927 -2.130 -19.402 1.00 81.56 143 GLY A N 1
ATOM 1135 C CA . GLY A 1 143 ? -3.599 -1.011 -20.074 1.00 81.56 143 GLY A CA 1
ATOM 1136 C C . GLY A 1 143 ? -2.967 0.367 -19.843 1.00 81.56 143 GLY A C 1
ATOM 1137 O O . GLY A 1 143 ? -3.481 1.357 -20.357 1.00 81.56 143 GLY A O 1
ATOM 1138 N N . THR A 1 144 ? -1.863 0.467 -19.095 1.00 84.88 144 THR A N 1
ATOM 1139 C CA . THR A 1 144 ? -1.092 1.714 -18.993 1.00 8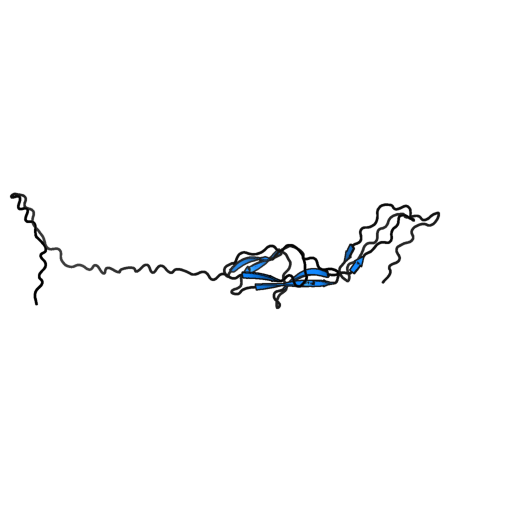4.88 144 THR A CA 1
ATOM 1140 C C . THR A 1 144 ? -0.377 2.001 -20.313 1.00 84.88 144 THR A C 1
ATOM 1142 O O . THR A 1 144 ? 0.366 1.159 -20.813 1.00 84.88 144 THR A O 1
ATOM 1145 N N . GLN A 1 145 ? -0.571 3.204 -20.862 1.00 84.25 145 GLN A N 1
ATOM 1146 C CA . GLN A 1 145 ? 0.201 3.674 -22.009 1.00 84.25 145 GLN A CA 1
ATOM 1147 C C . GLN A 1 145 ? 1.661 3.876 -21.596 1.00 84.25 145 GLN A C 1
ATOM 1149 O O . GLN A 1 145 ? 1.954 4.593 -20.639 1.00 84.25 145 GLN A O 1
ATOM 1154 N N . ILE A 1 146 ? 2.572 3.244 -22.330 1.00 82.44 146 ILE A N 1
ATOM 1155 C CA . ILE A 1 146 ? 4.013 3.406 -22.151 1.00 82.44 146 ILE A CA 1
ATOM 1156 C C . ILE A 1 146 ? 4.501 4.362 -23.235 1.00 82.44 146 ILE A C 1
ATOM 1158 O O . ILE A 1 146 ? 4.259 4.134 -24.421 1.00 82.44 146 ILE A O 1
ATOM 1162 N N . TYR A 1 147 ? 5.191 5.425 -22.832 1.00 80.06 147 TYR A N 1
ATOM 1163 C CA . TYR A 1 147 ? 5.899 6.296 -23.762 1.00 80.06 147 TYR A CA 1
ATOM 1164 C C . TYR A 1 147 ? 7.305 5.760 -23.945 1.00 80.06 147 TYR A C 1
ATOM 1166 O O . TYR A 1 147 ? 8.097 5.744 -23.002 1.00 80.06 147 TYR A O 1
ATOM 1174 N N . LEU A 1 148 ? 7.596 5.303 -25.157 1.00 79.31 148 LEU A N 1
ATOM 1175 C CA . LEU A 1 148 ? 8.935 4.862 -25.486 1.00 79.31 148 LEU A CA 1
ATOM 1176 C C . LEU A 1 148 ? 9.817 6.084 -25.774 1.00 79.31 148 LEU A C 1
ATOM 1178 O O . LEU A 1 148 ? 9.339 7.064 -26.356 1.00 79.31 148 LEU A O 1
ATOM 1182 N N . PRO A 1 149 ? 11.091 6.052 -25.364 1.00 75.88 149 PRO A N 1
ATOM 1183 C CA . PRO A 1 149 ? 12.008 7.159 -25.584 1.00 75.88 149 PRO A CA 1
ATOM 1184 C C . PRO A 1 149 ? 12.130 7.512 -27.068 1.00 75.88 149 PRO A C 1
ATOM 1186 O O . PRO A 1 149 ? 12.276 6.628 -27.911 1.00 75.88 149 PRO A O 1
ATOM 1189 N N . ASN A 1 150 ? 12.115 8.806 -27.382 1.00 76.00 150 ASN A N 1
ATOM 1190 C CA . ASN A 1 150 ? 12.373 9.311 -28.728 1.00 76.00 150 ASN A CA 1
ATOM 1191 C C . ASN A 1 150 ? 13.721 10.035 -28.739 1.00 76.00 150 ASN A C 1
ATOM 1193 O O . ASN A 1 150 ? 13.785 11.255 -28.594 1.00 76.00 150 ASN A O 1
ATOM 1197 N N . ILE A 1 151 ? 14.796 9.256 -28.819 1.00 75.38 151 ILE A N 1
ATOM 1198 C CA . ILE A 1 151 ? 16.168 9.758 -28.867 1.00 75.38 151 ILE A CA 1
ATOM 1199 C C . ILE A 1 151 ? 16.817 9.373 -30.201 1.00 75.38 151 ILE A C 1
ATOM 1201 O O . ILE A 1 151 ? 16.547 8.287 -30.717 1.00 75.38 151 ILE A O 1
ATOM 1205 N N . PRO A 1 152 ? 17.678 10.231 -30.774 1.00 74.00 152 PRO A N 1
ATOM 1206 C CA . PRO A 1 152 ? 18.459 9.857 -31.942 1.00 74.00 152 PRO A CA 1
ATOM 1207 C C . PRO A 1 152 ? 19.470 8.778 -31.542 1.00 74.00 152 PRO A C 1
ATOM 1209 O O . PRO A 1 152 ? 20.336 9.010 -30.699 1.00 74.00 152 PRO A O 1
ATOM 1212 N N . MET A 1 153 ? 19.345 7.591 -32.133 1.00 77.69 153 MET A N 1
ATOM 1213 C CA . MET A 1 153 ? 20.288 6.485 -31.956 1.00 77.69 153 MET A CA 1
ATOM 1214 C C . MET A 1 153 ? 20.811 6.034 -33.315 1.00 77.69 153 MET A C 1
ATOM 1216 O O . MET A 1 153 ? 20.085 6.083 -34.314 1.00 77.69 153 MET A O 1
ATOM 1220 N N . HIS A 1 154 ? 22.065 5.583 -33.342 1.00 78.62 154 HIS A N 1
ATOM 1221 C CA . HIS A 1 154 ? 22.758 5.216 -34.572 1.00 78.62 154 HIS A CA 1
ATOM 1222 C C . HIS A 1 154 ? 23.525 3.909 -34.400 1.00 78.62 154 HIS A C 1
ATOM 1224 O O . HIS A 1 154 ? 24.156 3.696 -33.371 1.00 78.62 154 HIS A O 1
ATOM 1230 N N . LYS A 1 155 ? 23.521 3.054 -35.425 1.00 81.38 155 LYS A N 1
ATOM 1231 C CA . LYS A 1 155 ? 24.392 1.869 -35.504 1.00 81.38 155 LYS A CA 1
ATOM 1232 C C . LYS A 1 155 ? 25.097 1.865 -36.851 1.00 81.38 155 LYS A C 1
ATOM 1234 O O . LYS A 1 155 ? 24.504 1.493 -37.864 1.00 81.38 155 LYS A O 1
ATOM 1239 N N . GLY A 1 156 ? 26.345 2.333 -36.867 1.00 82.69 156 GLY A N 1
ATOM 1240 C CA . GLY A 1 156 ? 27.011 2.707 -38.117 1.00 82.69 156 GLY A CA 1
ATOM 1241 C C . GLY A 1 156 ? 26.198 3.779 -38.853 1.00 82.69 156 GLY A C 1
ATOM 1242 O O . GLY A 1 156 ? 25.765 4.747 -38.232 1.00 82.69 156 GLY A O 1
ATOM 1243 N N . ASP A 1 157 ? 25.918 3.555 -40.138 1.00 83.31 157 ASP A N 1
ATOM 1244 C CA . ASP A 1 157 ? 25.113 4.462 -40.977 1.00 83.31 157 ASP A CA 1
ATOM 1245 C C . ASP A 1 157 ? 23.589 4.320 -40.772 1.00 83.31 157 ASP A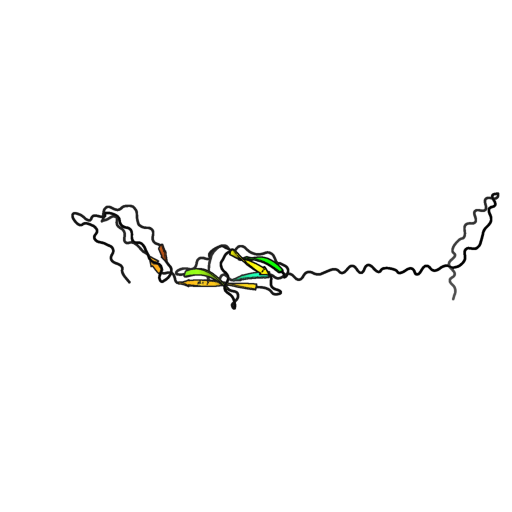 C 1
ATOM 1247 O O . ASP A 1 157 ? 22.800 5.043 -41.381 1.00 83.31 157 ASP A O 1
ATOM 1251 N N . SER A 1 158 ? 23.143 3.384 -39.927 1.00 82.56 158 SER A N 1
ATOM 1252 C CA . SER A 1 158 ? 21.715 3.174 -39.654 1.00 82.56 158 SER A CA 1
ATOM 1253 C C . SER A 1 158 ? 21.192 4.184 -38.635 1.00 82.56 158 SER A C 1
ATOM 1255 O O . SER A 1 158 ? 21.813 4.381 -37.590 1.00 82.56 158 SER A O 1
ATOM 1257 N N . ILE A 1 159 ? 20.020 4.764 -38.907 1.00 78.12 159 ILE A N 1
ATOM 1258 C CA . ILE A 1 159 ? 19.286 5.642 -37.985 1.00 78.12 159 ILE A CA 1
ATOM 1259 C C . ILE A 1 159 ? 18.146 4.888 -37.293 1.00 78.12 159 ILE A C 1
ATOM 1261 O O . ILE A 1 159 ? 17.554 3.964 -37.855 1.00 78.12 159 ILE A O 1
ATOM 1265 N N . PHE A 1 160 ? 17.825 5.291 -36.068 1.00 82.56 160 PHE A N 1
ATOM 1266 C CA . PHE A 1 160 ? 16.707 4.749 -35.305 1.00 82.56 160 PHE A CA 1
ATOM 1267 C C . PHE A 1 160 ? 15.352 5.049 -35.967 1.00 82.56 160 PHE A C 1
ATOM 1269 O O . PHE A 1 160 ? 14.966 6.208 -36.087 1.00 82.56 160 PHE A O 1
ATOM 1276 N N . ASN A 1 161 ? 14.614 4.004 -36.355 1.00 79.19 161 ASN A N 1
ATOM 1277 C CA . ASN A 1 161 ? 13.301 4.119 -37.011 1.00 79.19 161 ASN A CA 1
ATOM 1278 C C . ASN A 1 161 ? 12.121 3.704 -36.114 1.00 79.19 161 ASN A C 1
ATOM 1280 O O . ASN A 1 161 ? 10.986 3.627 -36.582 1.00 79.19 1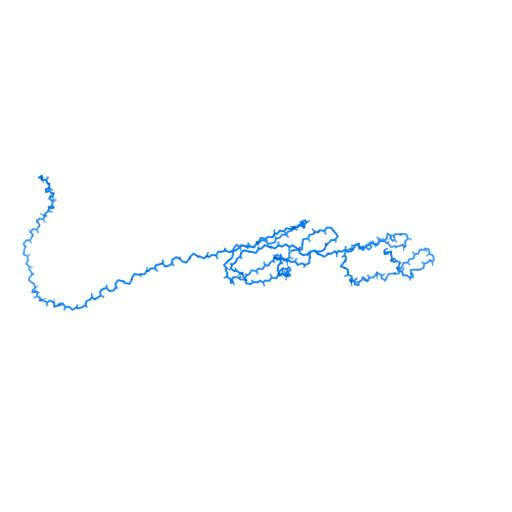61 ASN A O 1
ATOM 1284 N N . GLY A 1 162 ? 12.372 3.443 -34.829 1.00 81.00 162 GLY A N 1
ATOM 1285 C CA . GLY A 1 162 ? 11.345 3.093 -33.853 1.00 81.00 162 GLY A CA 1
ATOM 1286 C C . GLY A 1 162 ? 11.660 1.832 -33.060 1.00 81.00 162 GLY A C 1
ATOM 1287 O O . GLY A 1 162 ? 12.656 1.145 -33.284 1.00 81.00 162 GLY A O 1
ATOM 1288 N N . TRP A 1 163 ? 10.783 1.551 -32.103 1.00 82.81 163 TRP A N 1
ATOM 1289 C CA . TRP A 1 163 ? 10.907 0.420 -31.196 1.00 82.81 163 TRP A CA 1
ATOM 1290 C C . TRP A 1 163 ? 10.122 -0.781 -31.705 1.00 82.81 163 TRP A C 1
ATOM 1292 O O . TRP A 1 163 ? 8.965 -0.656 -32.105 1.00 82.81 163 TRP A O 1
ATOM 1302 N N . TYR A 1 164 ? 10.735 -1.954 -31.608 1.00 83.19 164 TYR A N 1
ATOM 1303 C CA . TYR A 1 164 ? 10.032 -3.221 -31.723 1.00 83.19 164 TYR A CA 1
ATOM 1304 C C . TYR A 1 164 ? 9.626 -3.701 -30.326 1.00 83.19 164 TYR A C 1
ATOM 1306 O O . TYR A 1 164 ? 10.432 -3.664 -29.397 1.00 83.19 164 TYR A O 1
ATOM 1314 N N . VAL A 1 165 ? 8.370 -4.122 -30.168 1.00 79.50 165 VAL A N 1
ATOM 1315 C CA . VAL A 1 165 ? 7.822 -4.584 -28.885 1.00 79.50 165 VAL A CA 1
ATOM 1316 C C . VAL A 1 165 ? 7.568 -6.084 -28.979 1.00 79.50 165 VAL A C 1
ATOM 1318 O O . VAL A 1 165 ? 6.713 -6.518 -29.747 1.00 79.50 165 VAL A O 1
ATOM 1321 N N . ASN A 1 166 ? 8.303 -6.863 -28.185 1.00 72.12 166 ASN A N 1
ATOM 1322 C CA . ASN A 1 166 ? 8.031 -8.286 -27.991 1.00 72.12 166 ASN A CA 1
ATOM 1323 C C . ASN A 1 166 ? 6.865 -8.449 -27.004 1.00 72.12 166 ASN A C 1
ATOM 1325 O O . ASN A 1 166 ? 6.932 -7.920 -25.893 1.00 72.12 166 ASN A O 1
ATOM 1329 N N . GLY A 1 167 ? 5.803 -9.138 -27.431 1.00 59.59 167 GLY A N 1
ATOM 1330 C CA . GLY A 1 167 ? 4.623 -9.467 -26.621 1.00 59.59 167 GLY A CA 1
ATOM 1331 C C . GLY A 1 167 ? 4.635 -10.897 -26.108 1.00 59.59 167 GLY A C 1
ATOM 1332 O O . GLY A 1 167 ? 5.244 -11.755 -26.785 1.00 59.59 167 GLY A O 1
#

Secondary structure (DSSP, 8-state):
-------------------------------------------PPEE-EEE--TT-BS-------EETT-EEE---PPPEETTEEEEEEE-SS-EE-TT-EEE--SS-EEEEEEEEE-EEE-PPP-GGGT--SPPPPEEE-TTPPP-------EETTEEP-------

Sequence (167 aa):
MKRNRLLTLICICALTAGTLQAPLVFAEDAEQTTDETKTQISQDTLYTITYIKDGGVGKIDENEPAKKGTKVTFSSWALRKDGYSHYAWTDGEHTYRRGESISMPAHDIVLRPVWRRTFKVTYEKLEDYGYTTPFQDGSVAPGTQIYLPNIPMHKGDSIFNGWYVNG